Protein AF-A0A916UKY7-F1 (afdb_monomer)

Mean predicted aligned error: 10.01 Å

Organism: NCBI:txid1755582

Structure (mmCIF, N/CA/C/O backbone):
data_AF-A0A916UKY7-F1
#
_entry.id   AF-A0A916UKY7-F1
#
loop_
_atom_site.group_PDB
_atom_site.id
_atom_site.type_symbol
_atom_site.label_atom_id
_atom_site.label_alt_id
_atom_site.label_comp_id
_atom_site.label_asym_id
_atom_site.label_entity_id
_atom_site.label_seq_id
_atom_site.pdbx_PDB_ins_code
_atom_site.Cartn_x
_atom_site.Cartn_y
_atom_site.Cartn_z
_atom_site.occupancy
_atom_site.B_iso_or_equiv
_atom_site.auth_seq_id
_atom_site.auth_comp_id
_atom_site.auth_asym_id
_atom_site.auth_atom_id
_atom_site.pdbx_PDB_model_num
ATOM 1 N N . MET A 1 1 ? -63.757 -57.254 14.088 1.00 39.38 1 MET A N 1
ATOM 2 C CA . MET A 1 1 ? -62.432 -57.871 14.339 1.00 39.38 1 MET A CA 1
ATOM 3 C C . MET A 1 1 ? -61.398 -56.809 13.984 1.00 39.38 1 MET A C 1
ATOM 5 O O . MET A 1 1 ? -61.440 -56.358 12.859 1.00 39.38 1 MET A O 1
ATOM 9 N N . SER A 1 2 ? -60.546 -56.250 14.834 1.00 45.69 2 SER A N 1
ATOM 10 C CA . SER A 1 2 ? -60.166 -56.511 16.217 1.00 45.69 2 SER A CA 1
ATOM 11 C C . SER A 1 2 ? -59.838 -55.157 16.866 1.00 45.69 2 SER A C 1
ATOM 13 O O . SER A 1 2 ? -59.211 -54.299 16.250 1.00 45.69 2 SER A O 1
ATOM 15 N N . THR A 1 3 ? -60.313 -54.960 18.087 1.00 51.69 3 THR A N 1
ATOM 16 C CA . THR A 1 3 ? -60.011 -53.847 18.994 1.00 51.69 3 THR A CA 1
ATOM 17 C C . THR A 1 3 ? -58.675 -54.082 19.695 1.00 51.69 3 THR A C 1
ATOM 19 O O . THR A 1 3 ? -58.486 -55.178 20.216 1.00 51.69 3 THR A O 1
ATOM 22 N N . LEU A 1 4 ? -57.835 -53.057 19.883 1.00 51.09 4 LEU A N 1
ATOM 23 C CA . LEU A 1 4 ? -56.994 -53.012 21.084 1.00 51.09 4 LEU A CA 1
ATOM 24 C C . LEU A 1 4 ? -56.670 -51.578 21.527 1.00 51.09 4 LEU A C 1
ATOM 26 O O . LEU A 1 4 ? -56.009 -50.809 20.841 1.00 51.09 4 LEU A O 1
ATOM 30 N N . ARG A 1 5 ? -57.187 -51.258 22.714 1.00 52.16 5 ARG A N 1
ATOM 31 C CA . ARG A 1 5 ? -56.916 -50.090 23.557 1.00 52.16 5 ARG A CA 1
ATOM 32 C C . ARG A 1 5 ? -55.804 -50.451 24.545 1.00 52.16 5 ARG A C 1
ATOM 34 O O . ARG A 1 5 ? -55.917 -51.529 25.111 1.00 52.16 5 ARG A O 1
ATOM 41 N N . HIS A 1 6 ? -54.869 -49.550 24.851 1.00 43.50 6 HIS A N 1
ATOM 42 C CA . HIS A 1 6 ? -54.125 -49.455 26.129 1.00 43.50 6 HIS A CA 1
ATOM 43 C C . HIS A 1 6 ? -53.773 -47.961 26.323 1.00 43.50 6 HIS A C 1
ATOM 45 O O . HIS A 1 6 ? -53.086 -47.392 25.485 1.00 43.50 6 HIS A O 1
ATOM 51 N N . ARG A 1 7 ? -54.499 -47.198 27.160 1.00 49.81 7 ARG A N 1
ATOM 52 C CA . ARG A 1 7 ? -54.235 -46.895 28.593 1.00 49.81 7 ARG A CA 1
ATOM 53 C C . ARG A 1 7 ? -52.797 -46.386 28.825 1.00 49.81 7 ARG A C 1
ATOM 55 O O . ARG A 1 7 ? -51.872 -47.175 28.761 1.00 49.81 7 ARG A O 1
ATOM 62 N N . LEU A 1 8 ? -52.573 -45.067 28.852 1.00 48.62 8 LEU A N 1
ATOM 63 C CA . LEU A 1 8 ? -52.651 -44.142 30.006 1.00 48.62 8 LEU A CA 1
ATOM 64 C C . LEU A 1 8 ? -51.486 -44.307 31.002 1.00 48.62 8 LEU A C 1
ATOM 66 O O . LEU A 1 8 ? -51.494 -45.238 31.795 1.00 48.62 8 LEU A O 1
ATOM 70 N N . ALA A 1 9 ? -50.557 -43.346 31.015 1.00 43.28 9 ALA A N 1
ATOM 71 C CA . ALA A 1 9 ? -49.803 -42.960 32.209 1.00 43.28 9 ALA A CA 1
ATOM 72 C C . ALA A 1 9 ? -49.352 -41.498 32.068 1.00 43.28 9 ALA A C 1
ATOM 74 O O . ALA A 1 9 ? -48.530 -41.148 31.227 1.00 43.28 9 ALA A O 1
ATOM 75 N N . LEU A 1 10 ? -49.982 -40.657 32.879 1.00 51.41 10 LEU A N 1
ATOM 76 C CA . LEU A 1 10 ? -49.734 -39.240 33.066 1.00 51.41 10 LEU A CA 1
ATOM 77 C C . LEU A 1 10 ? -48.807 -39.117 34.277 1.00 51.41 10 LEU A C 1
ATOM 79 O O . LEU A 1 10 ? -49.197 -39.532 35.365 1.00 51.41 10 LEU A O 1
ATOM 83 N N . THR A 1 11 ? -47.613 -38.553 34.118 1.00 48.53 11 THR A N 1
ATOM 84 C CA . THR A 1 11 ? -46.808 -38.092 35.258 1.00 48.53 11 THR A CA 1
ATOM 85 C C . THR A 1 11 ? -46.218 -36.729 34.952 1.00 48.53 11 THR A C 1
ATOM 87 O O . THR A 1 11 ? -45.374 -36.576 34.071 1.00 48.53 11 THR A O 1
ATOM 90 N N . LEU A 1 12 ? -46.717 -35.748 35.706 1.00 50.97 12 LEU A N 1
ATOM 91 C CA . LEU A 1 12 ? -46.142 -34.429 35.889 1.00 50.97 12 LEU A CA 1
ATOM 92 C C . LEU A 1 12 ? -44.679 -34.547 36.330 1.00 50.97 12 LEU A C 1
ATOM 94 O O . LEU A 1 12 ? -44.363 -35.299 37.248 1.00 50.97 12 LEU A O 1
ATOM 98 N N . GLY A 1 13 ? -43.823 -33.726 35.732 1.00 42.16 13 GLY A N 1
ATOM 99 C CA . GLY A 1 13 ? -42.447 -33.514 36.161 1.00 42.16 13 GLY A CA 1
ATOM 100 C C . GLY A 1 13 ? -42.004 -32.113 35.771 1.00 42.16 13 GLY A C 1
ATOM 101 O O . GLY A 1 13 ? -41.178 -31.945 34.883 1.00 42.16 13 GLY A O 1
ATOM 102 N N . ALA A 1 14 ? -42.607 -31.102 36.396 1.00 48.91 14 ALA A N 1
ATOM 103 C CA . ALA A 1 14 ? -42.081 -29.747 36.373 1.00 48.91 14 ALA A CA 1
ATOM 104 C C . ALA A 1 14 ? -40.790 -29.723 37.202 1.00 48.91 14 ALA A C 1
ATOM 106 O O . ALA A 1 14 ? -40.842 -29.830 38.425 1.00 48.91 14 ALA A O 1
ATOM 107 N N . PHE A 1 15 ? -39.646 -29.569 36.540 1.00 43.28 15 PHE A N 1
ATOM 108 C CA . PHE A 1 15 ? -38.422 -29.095 37.173 1.00 43.28 15 PHE A CA 1
ATOM 109 C C . PHE A 1 15 ? -37.922 -27.875 36.405 1.00 43.28 15 PHE A C 1
ATOM 111 O O . PHE A 1 15 ? -37.492 -27.957 35.257 1.00 43.28 15 PHE A O 1
ATOM 118 N N . PHE A 1 16 ? -38.027 -26.728 37.070 1.00 45.59 16 PHE A N 1
ATOM 119 C CA . PHE A 1 16 ? -37.293 -25.517 36.751 1.00 45.59 16 PHE A CA 1
ATOM 120 C C . PHE A 1 16 ? -35.790 -25.828 36.784 1.00 45.59 16 PHE A C 1
ATOM 122 O O . PHE A 1 16 ? -35.258 -26.152 37.843 1.00 45.59 16 PHE A O 1
ATOM 129 N N . VAL A 1 17 ? -35.100 -25.667 35.654 1.00 43.59 17 VAL 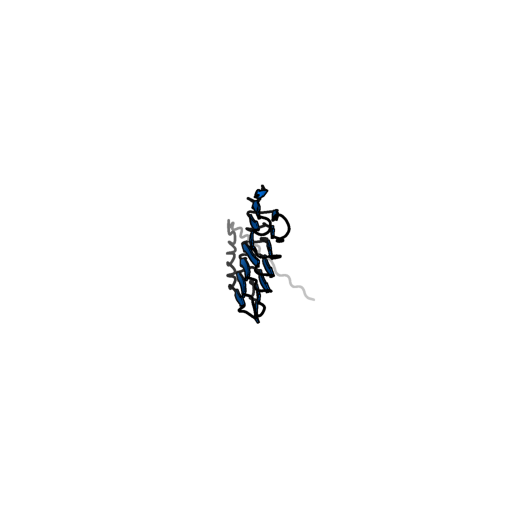A N 1
ATOM 130 C CA . VAL A 1 17 ? -33.659 -25.397 35.644 1.00 43.59 17 VAL A CA 1
ATOM 131 C C . VAL A 1 17 ? -33.465 -24.066 34.937 1.00 43.59 17 VAL A C 1
ATOM 133 O O . VAL A 1 17 ? -3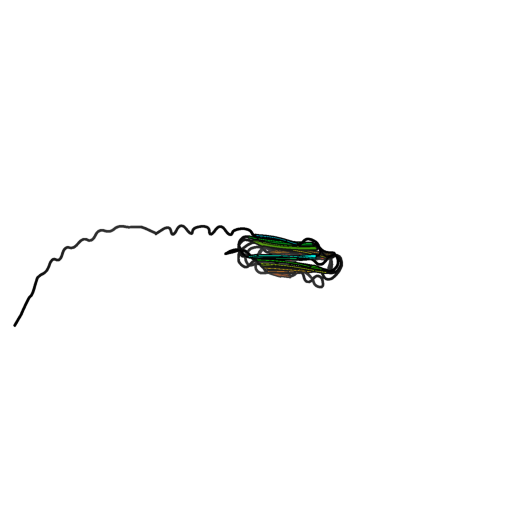3.623 -23.936 33.726 1.00 43.59 17 VAL A O 1
ATOM 136 N N . ALA A 1 18 ? -33.195 -23.055 35.753 1.00 44.97 18 ALA A N 1
ATOM 137 C CA . ALA A 1 18 ? -32.716 -21.761 35.325 1.00 44.97 18 ALA A CA 1
ATOM 138 C C . ALA A 1 18 ? -31.365 -21.906 34.605 1.00 44.97 18 ALA A C 1
ATOM 140 O O . ALA A 1 18 ? -30.513 -22.677 35.035 1.00 44.97 18 ALA A O 1
ATOM 141 N N . GLY A 1 19 ? -31.172 -21.113 33.550 1.00 49.00 19 GLY A N 1
ATOM 142 C CA . GLY A 1 19 ? -29.856 -20.635 33.126 1.00 49.00 19 GLY A CA 1
ATOM 143 C C . GLY A 1 19 ? -28.855 -21.691 32.662 1.00 49.00 19 GLY A C 1
ATOM 144 O O . GLY A 1 19 ? -27.924 -22.033 33.379 1.00 49.00 19 GLY A O 1
ATOM 145 N N . SER A 1 20 ? -28.941 -22.090 31.398 1.00 49.78 20 SER A N 1
ATOM 146 C CA . SER A 1 20 ? -27.745 -22.468 30.640 1.00 49.78 20 SER A CA 1
ATOM 147 C C . SER A 1 20 ? -27.726 -21.645 29.359 1.00 49.78 20 SER A C 1
ATOM 149 O O . SER A 1 20 ? -28.234 -22.039 28.316 1.00 49.78 20 SER A O 1
ATOM 151 N N . ALA A 1 21 ? -27.175 -20.434 29.460 1.00 48.53 21 ALA A N 1
ATOM 152 C CA . ALA A 1 21 ? -26.654 -19.758 28.288 1.00 48.53 21 ALA A CA 1
ATOM 153 C C . ALA A 1 21 ? -25.502 -20.631 27.788 1.00 48.53 21 ALA A C 1
ATOM 155 O O . ALA A 1 21 ? -24.440 -20.676 28.409 1.00 48.53 21 ALA A O 1
ATOM 156 N N . SER A 1 22 ? -25.743 -21.389 26.722 1.00 49.12 22 SER A N 1
ATOM 157 C CA . SER A 1 22 ? -24.696 -22.068 25.976 1.00 49.12 22 SER A CA 1
ATOM 158 C C . SER A 1 22 ? -23.715 -20.997 25.512 1.00 49.12 22 SER A C 1
ATOM 160 O O . SER A 1 22 ? -23.958 -20.312 24.520 1.00 49.12 22 SER A O 1
ATOM 162 N N . ALA A 1 23 ? -22.640 -20.796 26.272 1.00 49.84 23 ALA A N 1
ATOM 163 C CA . ALA A 1 23 ? -21.489 -20.037 25.834 1.00 49.84 23 ALA A CA 1
ATOM 164 C C . ALA A 1 23 ? -20.909 -20.808 24.651 1.00 49.84 23 ALA A C 1
ATOM 166 O O . ALA A 1 23 ? -20.151 -21.763 24.814 1.00 49.84 23 ALA A O 1
ATOM 167 N N . VAL A 1 24 ? -21.350 -20.445 23.449 1.00 54.22 24 VAL A N 1
ATOM 168 C CA . VAL A 1 24 ? -20.706 -20.868 22.217 1.00 54.22 24 VAL A CA 1
ATOM 169 C C . VAL A 1 24 ? -19.328 -20.228 22.280 1.00 54.22 24 VAL A C 1
ATOM 171 O O . VAL A 1 24 ? -19.178 -19.033 22.037 1.00 54.22 24 VAL A O 1
ATOM 174 N N . ALA A 1 25 ? -18.335 -20.995 22.722 1.00 48.59 25 ALA A N 1
ATOM 175 C CA . ALA A 1 25 ? -16.946 -20.615 22.584 1.00 48.59 25 ALA A CA 1
ATOM 176 C C . ALA A 1 25 ? -16.705 -20.466 21.080 1.00 48.59 25 ALA A C 1
ATOM 178 O O . ALA A 1 25 ? -16.593 -21.459 20.362 1.00 48.59 25 ALA A O 1
ATOM 179 N N . ALA A 1 26 ? -16.728 -19.226 20.591 1.00 57.06 26 ALA A N 1
ATOM 180 C CA . ALA A 1 26 ? -16.292 -18.910 19.248 1.00 57.06 26 ALA A CA 1
ATOM 181 C C . ALA A 1 26 ? -14.824 -19.336 19.176 1.00 57.06 26 ALA A C 1
ATOM 183 O O . ALA A 1 26 ? -13.952 -18.682 19.748 1.00 57.06 26 ALA A O 1
ATOM 184 N N . GLY A 1 27 ? -14.561 -20.492 18.565 1.00 48.28 27 GLY A N 1
ATOM 185 C CA . GLY A 1 27 ? -13.202 -20.905 18.263 1.00 48.28 27 GLY A CA 1
ATOM 186 C C . GLY A 1 27 ? -12.574 -19.800 17.428 1.00 48.28 27 GLY A C 1
ATOM 187 O O . GLY A 1 27 ? -13.097 -19.466 16.366 1.00 48.28 27 GLY A O 1
ATOM 188 N N . ALA A 1 28 ? -11.496 -19.197 17.925 1.00 54.59 28 ALA A N 1
ATOM 189 C CA . ALA A 1 28 ? -10.685 -18.309 17.115 1.00 54.59 28 ALA A CA 1
ATOM 190 C C . ALA A 1 28 ? -10.169 -19.142 15.937 1.00 54.59 28 ALA A C 1
ATOM 192 O O . ALA A 1 28 ? -9.346 -20.039 16.117 1.00 54.59 28 ALA A O 1
ATOM 193 N N . ALA A 1 29 ? -10.709 -18.902 14.744 1.00 56.84 29 ALA A N 1
ATOM 194 C CA . ALA A 1 29 ? -10.140 -19.443 13.526 1.00 56.84 29 ALA A CA 1
ATOM 195 C C . ALA A 1 29 ? -8.769 -18.783 13.361 1.00 56.84 29 ALA A C 1
ATOM 197 O O . ALA A 1 29 ? -8.675 -17.616 12.986 1.00 56.84 29 ALA A O 1
ATOM 198 N N . SER A 1 30 ? -7.704 -19.497 13.723 1.00 57.09 30 SER A N 1
ATOM 199 C CA . SER A 1 30 ? -6.346 -19.043 13.454 1.00 57.09 30 SER A CA 1
ATOM 200 C C . SER A 1 30 ? -6.146 -19.047 11.945 1.00 57.09 30 SER A C 1
ATOM 202 O O . SER A 1 30 ? -6.045 -20.107 11.327 1.00 57.09 30 SER A O 1
ATOM 204 N N . ALA A 1 31 ? -6.124 -17.861 11.345 1.00 64.44 31 ALA A N 1
ATOM 205 C CA . ALA A 1 31 ? -5.693 -17.715 9.973 1.00 64.44 31 ALA A CA 1
ATOM 206 C C . ALA A 1 31 ? -4.220 -18.123 9.878 1.00 64.44 31 ALA A C 1
ATOM 208 O O . ALA A 1 31 ? -3.397 -17.644 10.654 1.00 64.44 31 ALA A O 1
ATOM 209 N N . SER A 1 32 ? -3.880 -19.031 8.958 1.00 82.75 32 SER A N 1
ATOM 210 C CA . SER A 1 32 ? -2.472 -19.291 8.658 1.00 82.75 32 SER A CA 1
ATOM 211 C C . SER A 1 32 ? -1.944 -18.089 7.874 1.00 82.75 32 SER A C 1
ATOM 213 O O . SER A 1 32 ? -2.497 -17.799 6.804 1.00 82.75 32 SER A O 1
ATOM 215 N N . PRO A 1 33 ? -0.907 -17.388 8.361 1.00 90.12 33 PRO A N 1
ATOM 216 C CA . PRO A 1 33 ? -0.274 -16.330 7.591 1.00 90.12 33 PRO A CA 1
ATOM 217 C C . PRO A 1 33 ? 0.321 -16.896 6.295 1.00 90.12 33 PRO A C 1
ATOM 219 O O . PRO A 1 33 ? 0.766 -18.048 6.262 1.00 90.12 33 PRO A O 1
ATOM 222 N N . VAL A 1 34 ? 0.326 -16.086 5.242 1.00 96.19 34 VAL A N 1
ATOM 223 C CA . VAL A 1 34 ? 0.989 -16.337 3.959 1.00 96.19 34 VAL A CA 1
ATOM 224 C C . VAL A 1 34 ? 1.888 -15.148 3.623 1.00 96.19 34 VAL A C 1
ATOM 226 O O . VAL A 1 34 ? 1.535 -13.998 3.887 1.00 96.19 34 VAL A O 1
ATOM 229 N N . ASP A 1 35 ? 3.054 -15.436 3.057 1.00 97.31 35 ASP A N 1
ATOM 230 C CA . ASP A 1 35 ? 4.076 -14.454 2.690 1.00 97.31 35 ASP A CA 1
ATOM 231 C C . ASP A 1 35 ? 4.553 -14.744 1.267 1.00 97.31 35 ASP A C 1
ATOM 233 O O . ASP A 1 35 ? 4.978 -15.858 0.954 1.00 97.31 35 ASP A O 1
ATOM 237 N N . CYS A 1 36 ? 4.450 -13.738 0.410 1.00 97.88 36 CYS A N 1
ATOM 238 C CA . CYS A 1 36 ? 4.833 -13.784 -0.984 1.00 97.88 36 CYS A CA 1
ATOM 239 C C . CYS A 1 36 ? 5.958 -12.768 -1.226 1.00 97.88 36 CYS A C 1
ATOM 241 O O . CYS A 1 36 ? 5.676 -11.628 -1.606 1.00 97.88 36 CYS A O 1
ATOM 243 N N . PRO A 1 37 ? 7.233 -13.151 -1.051 1.00 97.38 37 PRO A N 1
ATOM 244 C CA . PRO A 1 37 ? 8.350 -12.326 -1.478 1.00 97.38 37 PRO A CA 1
ATOM 245 C C . PRO A 1 37 ? 8.633 -12.564 -2.968 1.00 97.38 37 PRO A C 1
ATOM 247 O O . PRO A 1 37 ? 8.935 -13.684 -3.392 1.00 97.38 37 PRO A O 1
ATOM 250 N N . ALA A 1 38 ? 8.575 -11.506 -3.773 1.00 97.44 38 ALA A N 1
ATOM 251 C CA . ALA A 1 38 ? 8.960 -11.515 -5.179 1.00 97.44 38 ALA A CA 1
ATOM 252 C C . ALA A 1 38 ? 10.308 -10.803 -5.367 1.00 97.44 38 ALA A C 1
ATOM 254 O O . ALA A 1 38 ? 10.430 -9.582 -5.240 1.00 97.44 38 ALA A O 1
ATOM 255 N N . LEU A 1 39 ? 11.327 -11.609 -5.675 1.00 95.75 39 LEU A N 1
ATOM 256 C CA . LEU A 1 39 ? 12.626 -11.144 -6.159 1.00 95.75 39 LEU A CA 1
ATOM 257 C C . LEU A 1 39 ? 12.506 -10.617 -7.601 1.00 95.75 39 LEU A C 1
ATOM 259 O O . LEU A 1 39 ? 11.533 -10.951 -8.280 1.00 95.75 39 LEU A O 1
ATOM 263 N N . PRO A 1 40 ? 13.500 -9.860 -8.102 1.00 97.00 40 PRO A N 1
ATOM 264 C CA . PRO A 1 40 ? 13.465 -9.356 -9.469 1.00 97.00 40 PRO A CA 1
ATOM 265 C C . PRO A 1 40 ? 13.242 -10.467 -10.506 1.00 97.00 40 PRO A C 1
ATOM 267 O O . PRO A 1 40 ? 13.978 -11.455 -10.548 1.00 97.00 40 PRO A O 1
ATOM 270 N N . GLY A 1 41 ? 12.223 -10.294 -11.349 1.00 95.19 41 GLY A N 1
ATOM 271 C CA . GLY A 1 41 ? 11.832 -11.233 -12.403 1.00 95.19 41 GLY A CA 1
ATOM 272 C C . GLY A 1 41 ? 11.012 -12.432 -11.921 1.00 95.19 41 GLY A C 1
ATOM 273 O O . GLY A 1 41 ? 10.833 -13.383 -12.685 1.00 95.19 41 GLY A O 1
ATOM 274 N N . ALA A 1 42 ? 10.536 -12.416 -10.675 1.00 96.56 42 ALA A N 1
ATOM 275 C CA . ALA A 1 42 ? 9.739 -13.485 -10.093 1.00 96.56 42 ALA A CA 1
ATOM 276 C C . ALA A 1 42 ? 8.316 -13.024 -9.756 1.00 96.56 42 ALA A C 1
ATOM 278 O O . ALA A 1 42 ? 8.048 -11.856 -9.476 1.00 96.56 42 ALA A O 1
ATOM 279 N N . ALA A 1 43 ? 7.406 -13.992 -9.721 1.00 97.44 43 ALA A N 1
ATOM 280 C CA . ALA A 1 43 ? 6.068 -13.825 -9.185 1.00 97.44 43 ALA A CA 1
ATOM 281 C C . ALA A 1 43 ? 5.773 -14.960 -8.206 1.00 97.44 43 ALA A C 1
ATOM 283 O O . ALA A 1 43 ? 6.156 -16.109 -8.442 1.00 97.44 43 ALA A O 1
ATOM 284 N N . GLN A 1 44 ? 5.099 -14.632 -7.112 1.00 97.62 44 GLN A N 1
ATOM 285 C CA . GLN A 1 44 ? 4.666 -15.572 -6.088 1.00 97.62 44 GLN A CA 1
ATOM 286 C C . GLN A 1 44 ? 3.196 -15.339 -5.771 1.00 97.62 44 GLN A C 1
ATOM 288 O O . GLN A 1 44 ? 2.709 -14.210 -5.740 1.00 97.62 44 GLN A O 1
ATOM 293 N N . THR A 1 45 ? 2.469 -16.421 -5.537 1.00 97.62 45 THR A N 1
ATOM 294 C CA . THR A 1 45 ? 1.076 -16.368 -5.105 1.00 97.62 45 THR A CA 1
ATOM 295 C C . THR A 1 45 ? 0.837 -17.534 -4.174 1.00 97.62 45 THR A C 1
ATOM 297 O O . THR A 1 45 ? 1.112 -18.680 -4.532 1.00 97.62 45 THR A O 1
ATOM 300 N N . LEU A 1 46 ? 0.333 -17.238 -2.983 1.00 97.06 46 LEU A N 1
ATOM 301 C CA . LEU A 1 46 ? -0.016 -18.234 -1.985 1.00 97.06 46 LEU A CA 1
ATOM 302 C C . LEU A 1 46 ? -1.418 -17.937 -1.480 1.00 97.06 46 LEU A C 1
ATOM 304 O O . LEU A 1 46 ? -1.764 -16.804 -1.152 1.00 97.06 46 LEU A O 1
ATOM 308 N N . ILE A 1 47 ? -2.216 -18.991 -1.410 1.00 95.75 47 ILE A N 1
ATOM 309 C CA . ILE A 1 47 ? -3.589 -18.944 -0.931 1.00 95.75 47 ILE A CA 1
ATOM 310 C C . ILE A 1 47 ? -3.702 -19.985 0.175 1.00 95.75 47 ILE A C 1
ATOM 312 O O . ILE A 1 47 ? -3.315 -21.142 0.004 1.00 95.75 47 ILE A O 1
ATOM 316 N N . SER A 1 48 ? -4.224 -19.556 1.313 1.00 93.44 48 SER A N 1
ATOM 317 C CA . SER A 1 48 ? -4.625 -20.407 2.426 1.00 93.44 48 SER A CA 1
ATOM 318 C C . SER A 1 48 ? -6.146 -20.349 2.590 1.00 93.44 48 SER A C 1
ATOM 320 O O . SER A 1 48 ? -6.845 -19.688 1.828 1.00 93.44 48 SER A O 1
ATOM 322 N N . SER A 1 49 ? -6.691 -21.029 3.596 1.00 90.31 49 SER A N 1
ATOM 323 C CA . SER A 1 49 ? -8.138 -21.066 3.851 1.00 90.31 49 SER A CA 1
ATOM 324 C C . SER A 1 49 ? -8.758 -19.697 4.152 1.00 90.31 49 SER A C 1
ATOM 326 O O . SER A 1 49 ? -9.957 -19.517 3.978 1.00 90.31 49 SER A O 1
ATOM 328 N N . THR A 1 50 ? -7.964 -18.755 4.660 1.00 90.81 50 THR A N 1
ATOM 329 C CA . THR A 1 50 ? -8.432 -17.449 5.163 1.00 90.81 50 THR A CA 1
ATOM 330 C C . THR A 1 50 ? -7.527 -16.288 4.761 1.00 90.81 50 THR A C 1
ATOM 332 O O . THR A 1 50 ? -7.767 -15.163 5.182 1.00 90.81 50 THR A O 1
ATOM 335 N N . SER A 1 51 ? -6.450 -16.557 4.026 1.00 96.31 51 SER A N 1
ATOM 336 C CA . SER A 1 51 ? -5.391 -15.585 3.761 1.00 96.31 51 SER A CA 1
ATOM 337 C C . SER A 1 51 ? -4.915 -15.727 2.327 1.00 96.31 51 SER A C 1
ATOM 339 O O . SER A 1 51 ? -4.745 -16.849 1.849 1.00 96.31 51 SER A O 1
ATOM 341 N N . GLU A 1 52 ? -4.639 -14.607 1.674 1.00 97.19 52 GLU A N 1
ATOM 342 C CA . GLU A 1 52 ? -4.155 -14.572 0.298 1.00 97.19 52 GLU A CA 1
ATOM 343 C C . GLU A 1 52 ? -3.006 -13.576 0.180 1.00 97.19 52 GLU A C 1
ATOM 345 O O . GLU A 1 52 ? -3.069 -12.467 0.717 1.00 97.19 52 GLU A O 1
ATOM 350 N N . CYS A 1 53 ? -1.960 -13.961 -0.544 1.00 98.06 53 CYS A N 1
ATOM 351 C CA . CYS A 1 53 ? -0.949 -13.027 -1.004 1.00 98.06 53 CYS A CA 1
ATOM 352 C C . CYS A 1 53 ? -0.622 -13.252 -2.477 1.00 98.06 53 CYS A C 1
ATOM 354 O O . CYS A 1 53 ? -0.600 -14.386 -2.964 1.00 98.06 53 CYS A O 1
ATOM 356 N N . ALA A 1 54 ? -0.326 -12.161 -3.175 1.00 98.50 54 ALA A N 1
ATOM 357 C CA . ALA A 1 54 ? 0.237 -12.171 -4.513 1.00 98.50 54 ALA A CA 1
ATOM 358 C C . ALA A 1 54 ? 1.309 -11.084 -4.620 1.00 98.50 54 ALA A C 1
ATOM 360 O O . ALA A 1 54 ? 1.049 -9.921 -4.318 1.00 98.50 54 ALA A O 1
ATOM 361 N N . ALA A 1 55 ? 2.508 -11.458 -5.053 1.00 98.56 55 ALA A N 1
ATOM 362 C CA . ALA A 1 55 ? 3.596 -10.529 -5.312 1.00 98.56 55 ALA A CA 1
ATOM 363 C C . ALA A 1 55 ? 4.175 -10.751 -6.710 1.00 98.56 55 ALA A C 1
ATOM 365 O O . ALA A 1 55 ? 4.482 -11.885 -7.073 1.00 98.56 55 ALA A O 1
ATOM 366 N N . ASN A 1 56 ? 4.346 -9.683 -7.486 1.00 98.38 56 ASN A N 1
ATOM 367 C CA . ASN A 1 56 ? 4.968 -9.724 -8.810 1.00 98.38 56 ASN A CA 1
ATOM 368 C C . ASN A 1 56 ? 6.040 -8.637 -8.914 1.00 98.38 56 ASN A C 1
ATOM 370 O O . ASN A 1 56 ? 5.794 -7.492 -8.544 1.00 98.38 56 ASN A O 1
ATOM 374 N N . ALA A 1 57 ? 7.225 -8.995 -9.394 1.00 97.88 57 ALA A N 1
ATOM 375 C CA . ALA A 1 57 ? 8.294 -8.051 -9.650 1.00 97.88 57 ALA A CA 1
ATOM 376 C C . ALA A 1 57 ? 8.914 -8.299 -11.028 1.00 97.88 57 ALA A C 1
ATOM 378 O O . ALA A 1 57 ? 9.340 -9.414 -11.344 1.00 97.88 57 ALA A O 1
ATOM 379 N N . ASP A 1 58 ? 9.031 -7.245 -11.837 1.00 96.75 58 ASP A N 1
ATOM 380 C CA . ASP A 1 58 ? 9.827 -7.324 -13.062 1.00 96.75 58 ASP A CA 1
ATOM 381 C C . ASP A 1 58 ? 11.326 -7.504 -12.763 1.00 96.75 58 ASP A C 1
ATOM 383 O O . ASP A 1 58 ? 11.770 -7.468 -11.614 1.00 96.75 58 ASP A O 1
ATOM 387 N N . ALA A 1 59 ? 12.137 -7.695 -13.805 1.00 97.12 59 ALA A N 1
ATOM 388 C CA . ALA A 1 59 ? 13.573 -7.964 -13.675 1.00 97.12 59 ALA A CA 1
ATOM 389 C C . ALA A 1 59 ? 14.380 -6.860 -12.956 1.00 97.12 59 ALA A C 1
ATOM 391 O O . ALA A 1 59 ? 15.544 -7.079 -12.625 1.00 97.12 59 ALA A O 1
ATOM 392 N N . SER A 1 60 ? 13.791 -5.684 -12.735 1.00 95.88 60 SER A N 1
ATOM 393 C CA . SER A 1 60 ? 14.429 -4.513 -12.126 1.00 95.88 60 SER A CA 1
ATOM 394 C C . SER A 1 60 ? 13.838 -4.115 -10.770 1.00 95.88 60 SER A C 1
ATOM 396 O O . SER A 1 60 ? 14.322 -3.163 -10.161 1.00 95.88 60 SER A O 1
ATOM 398 N N . SER A 1 61 ? 12.806 -4.817 -10.303 1.00 97.12 61 SER A N 1
ATOM 399 C CA . SER A 1 61 ? 11.946 -4.383 -9.197 1.00 97.12 61 SER A CA 1
ATOM 400 C C . SER A 1 61 ? 11.892 -5.416 -8.070 1.00 97.12 61 SER A C 1
ATOM 402 O O . SER A 1 61 ? 12.401 -6.528 -8.207 1.00 97.12 61 SER A O 1
ATOM 404 N N . ALA A 1 62 ? 11.267 -5.065 -6.946 1.00 97.62 62 ALA A N 1
ATOM 405 C CA . ALA A 1 62 ? 10.987 -6.010 -5.864 1.00 97.62 62 ALA A CA 1
ATOM 406 C C . ALA A 1 62 ? 9.590 -5.774 -5.279 1.00 97.62 62 ALA A C 1
ATOM 408 O O . ALA A 1 62 ? 9.169 -4.628 -5.102 1.00 97.62 62 ALA A O 1
ATOM 409 N N . ALA A 1 63 ? 8.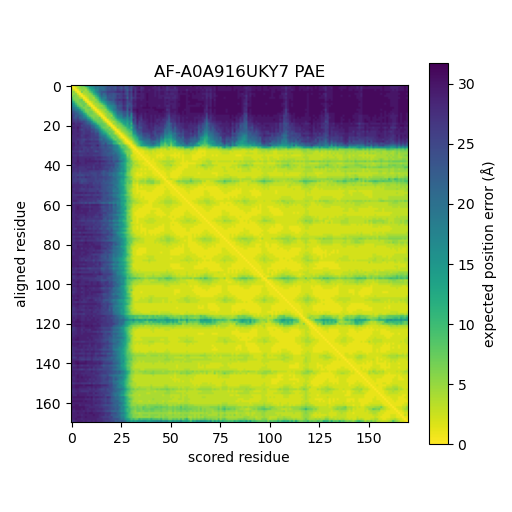885 -6.856 -4.952 1.00 98.31 63 ALA A N 1
ATOM 410 C CA . ALA A 1 63 ? 7.558 -6.789 -4.352 1.00 98.31 63 ALA A CA 1
ATOM 411 C C . ALA A 1 63 ? 7.430 -7.761 -3.176 1.00 98.31 63 ALA A C 1
ATOM 413 O O . ALA A 1 63 ? 8.024 -8.838 -3.182 1.00 98.31 63 ALA A O 1
ATOM 414 N N . ALA A 1 64 ? 6.642 -7.392 -2.170 1.00 98.38 64 ALA A N 1
ATOM 415 C CA . ALA A 1 64 ? 6.324 -8.265 -1.047 1.00 98.38 64 ALA A CA 1
ATOM 416 C C . ALA A 1 64 ? 4.854 -8.115 -0.652 1.00 98.38 64 ALA A C 1
ATOM 418 O O . ALA A 1 64 ? 4.362 -6.998 -0.474 1.00 98.38 64 ALA A O 1
ATOM 419 N N . ALA A 1 65 ? 4.164 -9.242 -0.500 1.00 98.44 65 ALA A N 1
ATOM 420 C CA . ALA A 1 65 ? 2.776 -9.278 -0.065 1.00 98.44 65 ALA A CA 1
ATOM 421 C C . ALA A 1 65 ? 2.596 -10.231 1.118 1.00 98.44 65 ALA A C 1
ATOM 423 O O . ALA A 1 65 ? 3.028 -11.380 1.060 1.00 98.44 65 ALA A O 1
ATOM 424 N N . PHE A 1 66 ? 1.914 -9.766 2.163 1.00 98.12 66 PHE A N 1
ATOM 425 C CA . PHE A 1 66 ? 1.673 -10.523 3.390 1.00 98.12 66 PHE A CA 1
ATOM 426 C C . PHE A 1 66 ? 0.177 -10.595 3.685 1.00 98.12 66 PHE A C 1
ATOM 428 O O . PHE A 1 66 ? -0.466 -9.566 3.901 1.00 98.12 66 PHE A O 1
ATOM 435 N N . GLY A 1 67 ? -0.369 -11.808 3.722 1.00 97.44 67 GLY A N 1
ATOM 436 C CA . GLY A 1 67 ? -1.765 -12.067 4.066 1.00 97.44 67 GLY A CA 1
ATOM 437 C C . GLY A 1 67 ? -1.871 -12.793 5.403 1.00 97.44 67 GLY A C 1
ATOM 438 O O . GLY A 1 67 ? -1.286 -13.859 5.569 1.00 97.44 67 GLY A O 1
ATOM 439 N N . ASN A 1 68 ? -2.641 -12.280 6.361 1.00 96.75 68 ASN A N 1
ATOM 440 C CA . ASN A 1 68 ? -2.955 -12.994 7.605 1.00 96.75 68 ASN A CA 1
ATOM 441 C C . ASN A 1 68 ? -4.428 -12.798 7.976 1.00 96.75 68 ASN A C 1
ATOM 443 O O . ASN A 1 68 ? -4.789 -11.814 8.613 1.00 96.75 68 ASN A O 1
ATOM 447 N N . GLY A 1 69 ? -5.298 -13.701 7.528 1.00 95.12 69 GLY A N 1
ATOM 448 C CA . GLY A 1 69 ? -6.744 -13.523 7.661 1.00 95.12 69 GLY A CA 1
ATOM 449 C C . GLY A 1 69 ? -7.300 -12.452 6.717 1.00 95.12 69 GLY A C 1
ATOM 450 O O . GLY A 1 69 ? -8.415 -11.991 6.924 1.00 95.12 69 GLY A O 1
ATOM 451 N N . GLY A 1 70 ? -6.517 -12.014 5.728 1.00 96.12 70 GLY A N 1
ATOM 452 C CA . GLY A 1 70 ? -6.835 -10.963 4.763 1.00 96.12 70 GLY A CA 1
ATOM 453 C C . GLY A 1 70 ? -6.148 -11.211 3.417 1.00 96.12 70 GLY A C 1
ATOM 454 O O . GLY A 1 70 ? -5.518 -12.255 3.224 1.00 96.12 70 GLY A O 1
ATOM 455 N N . SER A 1 71 ? -6.272 -10.257 2.492 1.00 98.00 71 SER A N 1
ATOM 456 C CA . SER A 1 71 ? -5.716 -10.357 1.135 1.00 98.00 71 SER A CA 1
ATOM 457 C C . SER A 1 71 ? -4.727 -9.227 0.861 1.00 98.00 71 SER A C 1
ATOM 459 O O . SER A 1 71 ? -5.004 -8.062 1.159 1.00 98.00 71 SER A O 1
ATOM 461 N N . ALA A 1 72 ? -3.570 -9.568 0.302 1.00 98.50 72 ALA A N 1
ATOM 462 C CA . ALA A 1 72 ? -2.524 -8.616 -0.044 1.00 98.50 72 ALA A CA 1
ATOM 463 C C . ALA A 1 72 ? -2.027 -8.841 -1.471 1.00 98.50 72 ALA A C 1
ATOM 465 O O . ALA A 1 72 ? -1.634 -9.949 -1.830 1.00 98.50 72 ALA A O 1
ATOM 466 N N . THR A 1 73 ? -1.992 -7.786 -2.279 1.00 98.62 73 THR A N 1
ATOM 467 C CA . THR A 1 73 ? -1.415 -7.825 -3.627 1.00 98.62 73 THR A CA 1
ATOM 468 C C . THR A 1 73 ? -0.387 -6.717 -3.793 1.00 98.62 73 THR A C 1
ATOM 470 O O . THR A 1 73 ? -0.708 -5.544 -3.615 1.00 98.62 73 THR A O 1
ATOM 473 N N . ALA A 1 74 ? 0.841 -7.088 -4.142 1.00 98.44 74 ALA A N 1
ATOM 474 C CA . ALA A 1 74 ? 1.942 -6.173 -4.406 1.00 98.44 74 ALA A CA 1
ATOM 475 C C . ALA A 1 74 ? 2.489 -6.419 -5.813 1.00 98.44 74 ALA A C 1
ATOM 477 O O . ALA A 1 74 ? 2.901 -7.531 -6.133 1.00 98.44 74 ALA A O 1
ATOM 478 N N . ASN A 1 75 ? 2.540 -5.404 -6.664 1.00 98.00 75 ASN A N 1
ATOM 479 C CA . ASN A 1 75 ? 3.184 -5.543 -7.967 1.00 98.00 75 ASN A CA 1
ATOM 480 C C . ASN A 1 75 ? 4.133 -4.372 -8.238 1.00 98.00 75 ASN A C 1
ATOM 482 O O . ASN A 1 75 ? 3.824 -3.211 -7.974 1.00 98.00 75 ASN A O 1
ATOM 486 N N . ALA A 1 76 ? 5.345 -4.696 -8.673 1.00 97.12 76 ALA A N 1
ATOM 487 C CA . ALA A 1 76 ? 6.426 -3.747 -8.839 1.00 97.12 76 ALA A CA 1
ATOM 488 C C . ALA A 1 76 ? 7.029 -3.831 -10.238 1.00 97.12 76 ALA A C 1
ATOM 490 O O . ALA A 1 76 ? 7.490 -4.886 -10.682 1.00 97.12 76 ALA A O 1
ATOM 491 N N . THR A 1 77 ? 7.068 -2.684 -10.912 1.00 95.06 77 THR A N 1
ATOM 492 C CA . THR A 1 77 ? 7.647 -2.557 -12.249 1.00 95.06 77 THR A CA 1
ATOM 493 C C . THR A 1 77 ? 8.536 -1.317 -12.361 1.00 95.06 77 THR A C 1
ATOM 495 O O . THR A 1 77 ? 8.428 -0.388 -11.556 1.00 95.06 77 THR A O 1
ATOM 498 N N . ASN A 1 78 ? 9.410 -1.278 -13.370 1.00 93.62 78 ASN A N 1
ATOM 499 C CA . ASN A 1 78 ? 10.276 -0.150 -13.720 1.00 93.62 78 ASN A CA 1
ATOM 500 C C . ASN A 1 78 ? 11.094 0.380 -12.524 1.00 93.62 78 ASN A C 1
ATOM 502 O O . ASN A 1 78 ? 10.938 1.536 -12.122 1.00 93.62 78 ASN A O 1
ATOM 506 N N . MET A 1 79 ? 11.963 -0.457 -11.947 1.00 94.19 79 MET A N 1
ATOM 507 C CA . MET A 1 79 ? 12.756 -0.137 -10.745 1.00 94.19 79 MET A CA 1
ATOM 508 C C . MET A 1 79 ? 11.899 0.284 -9.538 1.00 94.19 79 MET A C 1
ATOM 510 O O . MET A 1 79 ? 12.306 1.119 -8.730 1.00 94.19 79 MET A O 1
ATOM 514 N N . GLY A 1 80 ? 10.687 -0.259 -9.441 1.00 94.94 80 GLY A N 1
ATOM 515 C CA . GLY A 1 80 ? 9.746 0.022 -8.365 1.00 94.94 80 GLY A CA 1
ATOM 516 C C . GLY A 1 80 ? 9.933 -0.896 -7.159 1.00 94.94 80 GLY A C 1
ATOM 517 O O . GLY A 1 80 ? 10.476 -1.999 -7.259 1.00 94.94 80 GLY A O 1
ATOM 518 N N . LEU A 1 81 ? 9.424 -0.448 -6.015 1.00 96.31 81 LEU A N 1
ATOM 519 C CA . LEU A 1 81 ? 9.266 -1.257 -4.811 1.00 96.31 81 LEU A CA 1
ATOM 520 C C . LEU A 1 81 ? 7.786 -1.292 -4.445 1.00 96.31 81 LEU A C 1
ATOM 522 O O . LEU A 1 81 ? 7.155 -0.245 -4.396 1.00 96.31 81 LEU A O 1
ATOM 526 N N . SER A 1 82 ? 7.225 -2.467 -4.180 1.00 97.75 82 SER A N 1
ATOM 527 C CA . SER A 1 82 ? 5.822 -2.577 -3.766 1.00 97.75 82 SER A CA 1
ATOM 528 C C . SER A 1 82 ? 5.676 -3.414 -2.501 1.00 97.75 82 SER A C 1
ATOM 530 O O . SER A 1 82 ? 6.236 -4.506 -2.399 1.00 97.75 82 SER A O 1
ATOM 532 N N . LEU A 1 83 ? 4.920 -2.899 -1.530 1.00 98.19 83 LEU A N 1
ATOM 533 C CA . LEU A 1 83 ? 4.587 -3.600 -0.291 1.00 98.19 83 LEU A CA 1
ATOM 534 C C . LEU A 1 83 ? 3.075 -3.615 -0.062 1.00 98.19 83 LEU A C 1
ATOM 536 O O . LEU A 1 83 ? 2.451 -2.556 -0.022 1.00 98.19 83 LEU A O 1
ATOM 540 N N . ALA A 1 84 ? 2.507 -4.796 0.178 1.00 98.56 84 ALA A N 1
ATOM 541 C CA . ALA A 1 84 ? 1.113 -4.955 0.580 1.00 98.56 84 ALA A CA 1
ATOM 542 C C . ALA A 1 84 ? 0.983 -5.845 1.822 1.00 98.56 84 ALA A C 1
ATOM 544 O O . ALA A 1 84 ? 1.574 -6.921 1.897 1.00 98.56 84 ALA A O 1
ATOM 545 N N . ILE A 1 85 ? 0.185 -5.413 2.796 1.00 98.56 85 ILE A N 1
ATOM 546 C CA . ILE A 1 85 ? -0.109 -6.165 4.019 1.00 98.56 85 ILE A CA 1
ATOM 547 C C . ILE A 1 85 ? -1.616 -6.138 4.252 1.00 98.56 85 ILE A C 1
ATOM 549 O O . ILE A 1 85 ? -2.184 -5.077 4.506 1.00 98.56 85 ILE A O 1
ATOM 553 N N . GLY A 1 86 ? -2.252 -7.302 4.181 1.00 98.25 86 GLY A N 1
ATOM 554 C CA . GLY A 1 86 ? -3.668 -7.502 4.473 1.00 98.25 86 GLY A CA 1
ATOM 555 C C . GLY A 1 86 ? -3.818 -8.419 5.680 1.00 98.25 86 GLY A C 1
ATOM 556 O O . GLY A 1 86 ? -3.466 -9.598 5.611 1.00 98.25 86 GLY A O 1
ATOM 557 N N . ALA A 1 87 ? -4.333 -7.892 6.787 1.00 97.69 87 ALA A N 1
ATOM 558 C CA . ALA A 1 87 ? -4.488 -8.640 8.031 1.00 97.69 87 ALA A CA 1
ATOM 559 C C . ALA A 1 87 ? -5.900 -8.509 8.614 1.00 97.69 87 ALA A C 1
ATOM 561 O O . ALA A 1 87 ? -6.560 -7.487 8.430 1.00 97.69 87 ALA A O 1
ATOM 562 N N . ASP A 1 88 ? -6.359 -9.538 9.328 1.00 96.44 88 ASP A N 1
ATOM 563 C CA . ASP A 1 88 ? -7.607 -9.543 10.107 1.00 96.44 88 ASP A CA 1
ATOM 564 C C . ASP A 1 88 ? -8.859 -9.117 9.306 1.00 96.44 88 ASP A C 1
ATOM 566 O O . ASP A 1 88 ? -9.728 -8.397 9.796 1.00 96.44 88 ASP A O 1
ATOM 570 N N . GLY A 1 89 ? -8.959 -9.547 8.046 1.00 95.75 89 GLY A N 1
ATOM 571 C CA . GLY A 1 89 ? -10.041 -9.207 7.115 1.00 95.75 89 GLY A CA 1
ATOM 572 C C . GLY A 1 89 ? -9.766 -7.983 6.236 1.00 95.75 89 GLY A C 1
ATOM 573 O O . GLY A 1 89 ? -10.651 -7.575 5.479 1.00 95.75 89 GLY A O 1
ATOM 574 N N . GLY A 1 90 ? -8.569 -7.404 6.338 1.00 98.06 90 GLY A N 1
ATOM 575 C CA . GLY A 1 90 ? -8.118 -6.282 5.523 1.00 98.06 90 GLY A CA 1
ATOM 576 C C . GLY A 1 90 ? -7.715 -6.689 4.105 1.00 98.06 90 GLY A C 1
ATOM 577 O O . GLY A 1 90 ? -7.259 -7.811 3.863 1.00 98.06 90 GLY A O 1
ATOM 578 N N . ILE A 1 91 ? -7.884 -5.759 3.163 1.00 98.62 91 ILE A N 1
ATOM 579 C CA . ILE A 1 91 ? -7.513 -5.923 1.753 1.00 98.62 91 ILE A CA 1
ATOM 580 C C . ILE A 1 91 ? -6.555 -4.805 1.350 1.00 98.62 91 ILE A C 1
ATOM 582 O O . ILE A 1 91 ? -6.924 -3.630 1.367 1.00 98.62 91 ILE A O 1
ATOM 586 N N . ALA A 1 92 ? -5.332 -5.171 0.984 1.00 98.62 92 ALA A N 1
ATOM 587 C CA . ALA A 1 92 ? -4.286 -4.233 0.603 1.00 98.62 92 ALA A CA 1
ATOM 588 C C . ALA A 1 92 ? -3.813 -4.481 -0.828 1.00 98.62 92 ALA A C 1
ATOM 590 O O . ALA A 1 92 ? -3.455 -5.602 -1.189 1.00 98.62 92 ALA A O 1
ATOM 591 N N . VAL A 1 93 ? -3.764 -3.416 -1.619 1.00 98.50 93 VAL A N 1
ATOM 592 C CA . VAL A 1 93 ? -3.221 -3.407 -2.977 1.00 98.50 93 VAL A CA 1
ATOM 593 C C . VAL A 1 93 ? -2.158 -2.326 -3.063 1.00 98.50 93 VAL A C 1
ATOM 595 O O . VAL A 1 93 ? -2.414 -1.176 -2.708 1.00 98.50 93 VAL A O 1
ATOM 598 N N . SER A 1 94 ? -0.974 -2.682 -3.545 1.00 96.00 94 SER A N 1
ATOM 599 C CA . SER A 1 94 ? 0.104 -1.734 -3.798 1.00 96.00 94 SER A CA 1
ATOM 600 C C . SER A 1 94 ? 0.711 -1.971 -5.179 1.00 96.00 94 SER A C 1
ATOM 602 O O . SER A 1 94 ? 1.103 -3.099 -5.486 1.00 96.00 94 SER A O 1
ATOM 604 N N . GLU A 1 95 ? 0.821 -0.949 -6.028 1.00 84.81 95 GLU A N 1
ATOM 605 C CA . GLU A 1 95 ? 1.398 -1.112 -7.372 1.00 84.81 95 GLU A CA 1
ATOM 606 C C . GLU A 1 95 ? 2.325 0.031 -7.805 1.00 84.81 95 GLU A C 1
ATOM 608 O O . GLU A 1 95 ? 1.969 1.204 -7.713 1.00 84.81 95 GLU A O 1
ATOM 613 N N . ALA A 1 96 ? 3.523 -0.310 -8.292 1.00 84.12 96 ALA A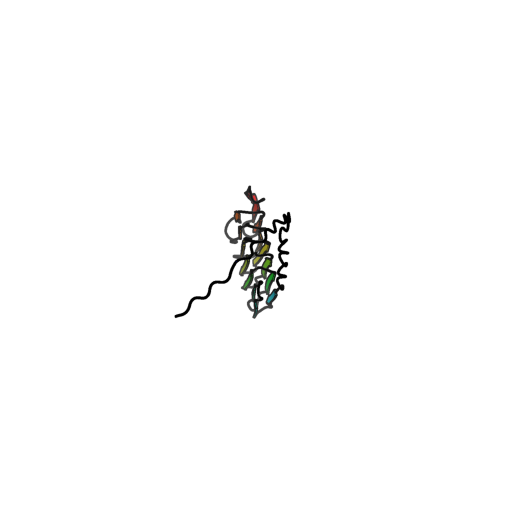 N 1
ATOM 614 C CA . ALA A 1 96 ? 4.645 0.614 -8.485 1.00 84.12 96 ALA A CA 1
ATOM 615 C C . ALA A 1 96 ? 5.094 0.751 -9.955 1.00 84.12 96 ALA A C 1
ATOM 617 O O . ALA A 1 96 ? 5.191 -0.258 -10.657 1.00 84.12 96 ALA A O 1
ATOM 618 N N . THR A 1 97 ? 5.496 1.959 -10.384 1.00 79.31 97 THR A N 1
ATOM 619 C CA . THR A 1 97 ? 6.301 2.202 -11.603 1.00 79.31 97 THR A CA 1
ATOM 620 C C . THR A 1 97 ? 7.301 3.369 -11.448 1.00 79.31 97 THR A C 1
ATOM 622 O O . THR A 1 97 ? 7.030 4.355 -10.771 1.00 79.31 97 THR A O 1
ATOM 625 N N . ASN A 1 98 ? 8.447 3.277 -12.135 1.00 88.00 98 ASN A N 1
ATOM 626 C CA . ASN A 1 98 ? 9.499 4.292 -12.331 1.00 88.00 98 ASN A CA 1
ATOM 627 C C . ASN A 1 98 ? 10.087 4.874 -11.035 1.00 88.00 98 ASN A C 1
ATOM 629 O O . ASN A 1 98 ? 9.919 6.056 -10.737 1.00 88.00 98 ASN A O 1
ATOM 633 N N . PHE A 1 99 ? 10.802 4.037 -10.276 1.00 91.62 99 PHE A N 1
ATOM 634 C CA . PHE A 1 99 ? 11.395 4.392 -8.975 1.00 91.62 99 PHE A CA 1
ATOM 635 C C . PHE A 1 99 ? 10.378 4.795 -7.895 1.00 91.62 99 PHE A C 1
ATOM 637 O O . PHE A 1 99 ? 10.700 5.540 -6.965 1.00 91.62 99 PHE A O 1
ATOM 644 N N . SER A 1 100 ? 9.135 4.327 -8.005 1.00 94.94 100 SER A N 1
ATOM 645 C CA . SER A 1 100 ? 8.130 4.540 -6.967 1.00 94.94 100 SER A CA 1
ATOM 646 C C . SER A 1 100 ? 8.169 3.452 -5.894 1.00 94.94 100 SER A C 1
ATOM 648 O O . SER A 1 100 ? 8.445 2.292 -6.205 1.00 94.94 100 SER A O 1
ATOM 650 N N . GLY A 1 101 ? 7.798 3.815 -4.667 1.00 96.25 101 GLY A N 1
ATOM 651 C CA . GLY A 1 101 ? 7.683 2.898 -3.534 1.00 96.25 101 GLY A CA 1
ATOM 652 C C . GLY A 1 101 ? 6.344 2.995 -2.797 1.00 96.25 101 GLY A C 1
ATOM 653 O O . GLY A 1 101 ? 6.336 3.561 -1.702 1.00 96.25 101 GLY A O 1
ATOM 654 N N . PRO A 1 102 ? 5.221 2.520 -3.366 1.00 97.56 102 PRO A N 1
ATOM 655 C CA . PRO A 1 102 ? 3.945 2.435 -2.664 1.00 97.56 102 PRO A CA 1
ATOM 656 C C . PRO A 1 102 ? 3.917 1.320 -1.606 1.00 97.56 102 PRO A C 1
ATOM 658 O O . PRO A 1 102 ? 4.402 0.199 -1.806 1.00 97.56 102 PRO A O 1
ATOM 661 N N . ALA A 1 103 ? 3.277 1.620 -0.478 1.00 98.25 103 ALA A N 1
ATOM 662 C CA . ALA A 1 103 ? 2.998 0.679 0.597 1.00 98.25 103 ALA A CA 1
ATOM 663 C C . ALA A 1 103 ? 1.517 0.728 1.001 1.00 98.25 103 ALA A C 1
ATOM 665 O O . ALA A 1 103 ? 0.996 1.787 1.353 1.00 98.25 103 ALA A O 1
ATOM 666 N N . ALA A 1 104 ? 0.853 -0.426 0.996 1.00 98.69 104 ALA A N 1
ATOM 667 C CA . ALA A 1 104 ? -0.542 -0.573 1.391 1.00 98.69 104 ALA A CA 1
ATOM 668 C C . ALA A 1 104 ? -0.671 -1.491 2.609 1.00 98.69 104 ALA A C 1
ATOM 670 O O . ALA A 1 104 ? -0.235 -2.640 2.572 1.00 98.69 104 ALA A O 1
ATOM 671 N N . ILE A 1 105 ? -1.271 -0.994 3.691 1.00 98.75 105 ILE A N 1
ATOM 672 C CA . ILE A 1 105 ? -1.413 -1.729 4.954 1.00 98.75 105 ILE A CA 1
ATOM 673 C C . ILE A 1 105 ? -2.874 -1.664 5.406 1.00 98.75 105 ILE A C 1
ATOM 675 O O . ILE A 1 105 ? -3.329 -0.651 5.931 1.00 98.75 105 ILE A O 1
ATOM 679 N N . ALA A 1 106 ? -3.621 -2.744 5.209 1.00 98.69 106 ALA A N 1
ATOM 680 C CA . ALA A 1 106 ? -5.018 -2.860 5.612 1.00 98.69 106 ALA A CA 1
ATOM 681 C C . ALA A 1 106 ? -5.141 -3.861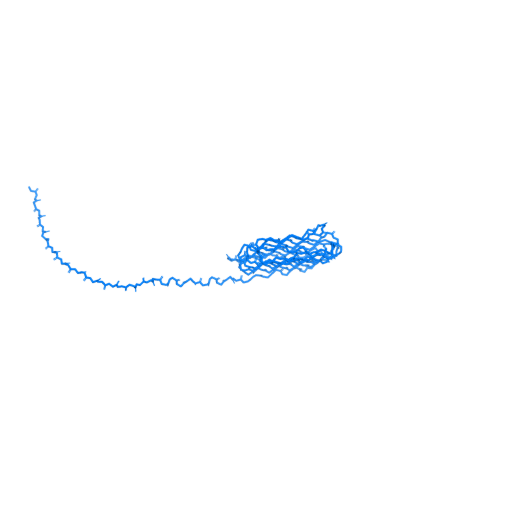 6.763 1.00 98.69 106 ALA A C 1
ATOM 683 O O . ALA A 1 106 ? -4.877 -5.052 6.585 1.00 98.69 106 ALA A O 1
ATOM 684 N N . ILE A 1 107 ? -5.545 -3.384 7.941 1.00 98.19 107 ILE A N 1
ATOM 685 C CA . ILE A 1 107 ? -5.645 -4.198 9.154 1.00 98.19 107 ILE A CA 1
ATOM 686 C C . ILE A 1 107 ? -7.061 -4.097 9.715 1.00 98.19 107 ILE A C 1
ATOM 688 O O . ILE A 1 107 ? -7.519 -3.024 10.109 1.00 98.19 107 ILE A O 1
ATOM 692 N N . GLY A 1 108 ? -7.732 -5.240 9.802 1.00 97.38 108 GLY A N 1
ATOM 693 C CA . GLY A 1 108 ? -9.059 -5.364 10.383 1.00 97.38 108 GLY A CA 1
ATOM 694 C C . GLY A 1 108 ? -10.182 -5.467 9.356 1.00 97.38 108 GLY A C 1
ATOM 695 O O . GLY A 1 108 ? -10.033 -5.190 8.165 1.00 97.38 108 GLY A O 1
ATOM 696 N N . GLN A 1 109 ? -11.353 -5.874 9.840 1.00 96.94 109 GLN A N 1
ATOM 697 C CA . GLN A 1 109 ? -12.482 -6.189 8.978 1.00 96.94 109 GLN A CA 1
ATOM 698 C C . GLN A 1 109 ? -12.975 -4.952 8.220 1.00 96.94 109 GLN A C 1
ATOM 700 O O . GLN A 1 109 ? -13.233 -3.899 8.805 1.00 96.94 109 GLN A O 1
ATOM 705 N N . GLY A 1 110 ? -13.111 -5.088 6.900 1.00 96.94 110 GLY A N 1
ATOM 706 C CA . GLY A 1 110 ? -13.542 -3.997 6.026 1.00 96.94 110 GLY A CA 1
ATOM 707 C C . GLY A 1 110 ? -12.476 -2.927 5.774 1.00 96.94 110 GLY A C 1
ATOM 708 O O . GLY A 1 110 ? -12.774 -1.976 5.057 1.00 96.94 110 GLY A O 1
ATOM 709 N N . ALA A 1 111 ? -11.261 -3.079 6.317 1.00 98.56 111 ALA A N 1
ATOM 710 C CA . ALA A 1 111 ? -10.134 -2.214 5.994 1.00 98.56 111 ALA A CA 1
ATOM 711 C C . ALA A 1 111 ? -9.713 -2.417 4.533 1.00 98.56 111 ALA A C 1
ATOM 713 O O . ALA A 1 111 ? -9.530 -3.554 4.083 1.00 98.56 111 ALA A O 1
ATOM 714 N N . ARG A 1 112 ? -9.537 -1.326 3.788 1.00 98.69 112 ARG A N 1
ATOM 715 C CA . ARG A 1 112 ? -9.081 -1.352 2.395 1.00 98.69 112 ARG A CA 1
ATOM 716 C C . ARG A 1 112 ? -8.026 -0.291 2.151 1.00 98.69 112 ARG A C 1
ATOM 718 O O . ARG A 1 112 ? -8.227 0.867 2.509 1.00 98.69 112 ARG A O 1
ATOM 725 N N . VAL A 1 113 ? -6.930 -0.677 1.509 1.00 98.75 113 VAL A N 1
ATOM 726 C CA . VAL A 1 113 ? -5.920 0.267 1.030 1.00 98.75 113 VAL A CA 1
ATOM 727 C C . VAL A 1 113 ? -5.577 -0.033 -0.414 1.00 98.75 113 VAL A C 1
ATOM 729 O O . VAL A 1 113 ? -5.246 -1.167 -0.748 1.00 98.75 113 VAL A O 1
ATOM 732 N N . GLU A 1 114 ? -5.585 1.008 -1.235 1.00 98.31 114 GLU A N 1
ATOM 733 C CA . GLU A 1 114 ? -5.014 0.996 -2.576 1.00 98.31 114 GLU A CA 1
ATOM 734 C C . GLU A 1 114 ? -3.948 2.085 -2.665 1.00 98.31 114 GLU A C 1
ATOM 736 O O . GLU A 1 114 ? -4.247 3.269 -2.482 1.00 98.31 114 GLU A O 1
ATOM 741 N N . ALA A 1 115 ? -2.702 1.695 -2.919 1.00 97.62 115 ALA A N 1
ATOM 742 C CA . ALA A 1 115 ? -1.582 2.615 -3.057 1.00 97.62 115 ALA A CA 1
ATOM 743 C C . ALA A 1 115 ? -0.902 2.440 -4.416 1.00 97.62 115 ALA A C 1
ATOM 745 O O . ALA A 1 115 ? -0.473 1.349 -4.781 1.00 97.62 115 ALA A O 1
ATOM 746 N N . TRP A 1 116 ? -0.777 3.539 -5.150 1.00 95.31 116 TRP A N 1
ATOM 747 C CA . TRP A 1 116 ? -0.227 3.570 -6.496 1.00 95.31 116 TRP A CA 1
ATOM 748 C C . TRP A 1 116 ? 1.003 4.472 -6.554 1.00 95.31 116 TRP A C 1
ATOM 750 O O . TRP A 1 116 ? 1.081 5.498 -5.867 1.00 95.31 116 TRP A O 1
ATOM 760 N N . GLY A 1 117 ? 1.968 4.084 -7.384 1.00 88.00 117 GLY A N 1
ATOM 761 C CA . GLY A 1 117 ? 3.137 4.885 -7.722 1.00 88.00 117 GLY A CA 1
ATOM 762 C C . GLY A 1 117 ? 3.151 5.265 -9.203 1.00 88.00 117 GLY A C 1
ATOM 763 O O . GLY A 1 117 ? 3.073 4.388 -10.063 1.00 88.00 117 GLY A O 1
ATOM 764 N N . VAL A 1 118 ? 3.262 6.567 -9.498 1.00 83.12 118 VAL A N 1
ATOM 765 C CA . VAL A 1 118 ? 3.141 7.102 -10.873 1.00 83.12 118 VAL A CA 1
ATOM 766 C C . VAL A 1 118 ? 4.433 7.771 -11.366 1.00 83.12 118 VAL A C 1
ATOM 768 O O . VAL A 1 118 ? 4.693 7.863 -12.564 1.00 83.12 118 VAL A O 1
ATOM 771 N N . SER A 1 119 ? 5.270 8.257 -10.454 1.00 77.44 119 SER A N 1
ATOM 772 C CA . SER A 1 119 ? 6.584 8.860 -10.721 1.00 77.44 119 SER A CA 1
ATOM 773 C C . SER A 1 119 ? 7.520 8.590 -9.538 1.00 77.44 119 SER A C 1
ATOM 775 O O . SER A 1 119 ? 7.043 8.070 -8.526 1.00 77.44 119 SER A O 1
ATOM 777 N N . PRO A 1 120 ? 8.831 8.903 -9.617 1.00 82.94 120 PRO A N 1
ATOM 778 C CA . PRO A 1 120 ? 9.734 8.64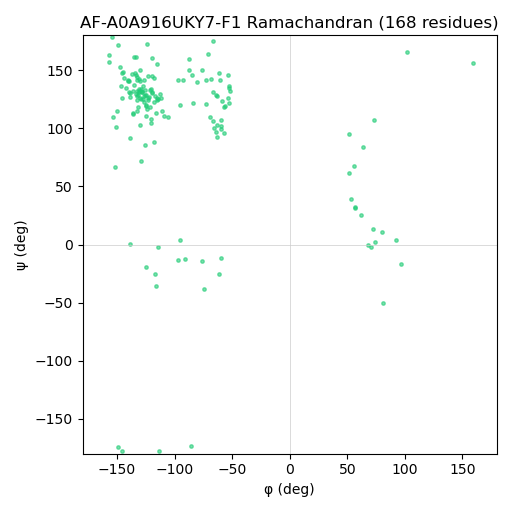7 -8.503 1.00 82.94 120 PRO A CA 1
ATOM 779 C C . PRO A 1 120 ? 9.181 9.255 -7.216 1.00 82.94 120 PRO A C 1
ATOM 781 O O . PRO A 1 120 ? 8.911 10.455 -7.151 1.00 82.94 120 PRO A O 1
ATOM 784 N N . GLY A 1 121 ? 8.975 8.423 -6.201 1.00 86.12 121 GLY A N 1
ATOM 785 C CA . GLY A 1 121 ? 8.370 8.875 -4.957 1.00 86.12 121 GLY A CA 1
ATOM 786 C C . GLY A 1 121 ? 7.767 7.753 -4.133 1.00 86.12 121 GLY A C 1
ATOM 787 O O . GLY A 1 121 ? 7.402 6.693 -4.642 1.00 86.12 121 GLY A O 1
ATOM 788 N N . LEU A 1 122 ? 7.671 8.009 -2.835 1.00 92.31 122 LEU A N 1
ATOM 789 C CA . LEU A 1 122 ? 7.114 7.085 -1.860 1.00 92.31 122 LEU A CA 1
ATOM 790 C C . LEU A 1 122 ? 5.650 7.434 -1.603 1.00 92.31 122 LEU A C 1
ATOM 792 O O . LEU A 1 122 ? 5.293 8.609 -1.515 1.00 92.31 122 LEU A O 1
ATOM 796 N N . SER A 1 123 ? 4.817 6.418 -1.443 1.00 95.69 123 SER A N 1
ATOM 797 C CA . SER A 1 12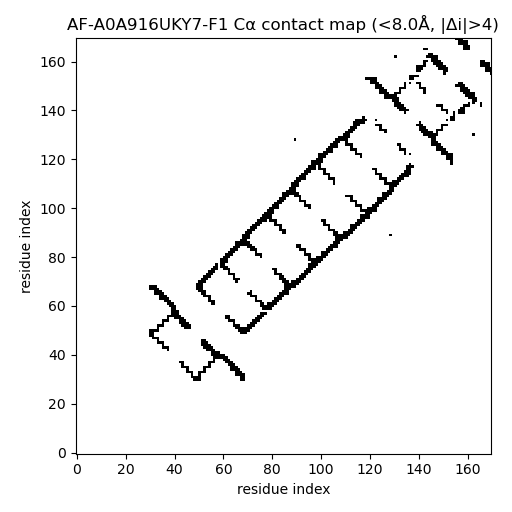3 ? 3.438 6.587 -0.999 1.00 95.69 123 SER A CA 1
ATOM 798 C C . SER A 1 123 ? 3.098 5.517 0.025 1.00 95.69 123 SER A C 1
ATOM 800 O O . SER A 1 123 ? 3.626 4.407 -0.006 1.00 95.69 123 SER A O 1
ATOM 802 N N . ILE A 1 124 ? 2.253 5.862 0.987 1.00 97.38 124 ILE A N 1
ATOM 803 C CA . ILE A 1 124 ? 1.842 4.944 2.041 1.00 97.38 124 ILE A CA 1
ATOM 804 C C . ILE A 1 124 ? 0.374 5.156 2.374 1.00 97.38 124 ILE A C 1
ATOM 806 O O . ILE A 1 124 ? -0.077 6.290 2.535 1.00 97.38 124 ILE A O 1
ATOM 810 N N . GLY A 1 125 ? -0.360 4.058 2.497 1.00 98.25 125 GLY A N 1
ATOM 811 C CA . GLY A 1 125 ? -1.715 4.032 3.021 1.00 98.25 125 GLY A CA 1
ATOM 812 C C . GLY A 1 125 ? -1.835 3.002 4.137 1.00 98.25 125 GLY A C 1
ATOM 813 O O . GLY A 1 125 ? -1.327 1.885 4.025 1.00 98.25 125 GLY A O 1
ATOM 814 N N . ILE A 1 126 ? -2.511 3.385 5.214 1.00 98.62 126 ILE A N 1
ATOM 815 C CA . ILE A 1 126 ? -2.787 2.544 6.374 1.00 98.62 126 ILE A CA 1
ATOM 816 C C . ILE A 1 126 ? -4.271 2.674 6.710 1.00 98.62 126 ILE A C 1
ATOM 818 O O . ILE A 1 126 ? -4.738 3.765 7.041 1.00 98.62 126 ILE A O 1
ATOM 822 N N . ALA A 1 127 ? -5.006 1.569 6.647 1.00 98.75 127 ALA A N 1
ATOM 823 C CA . ALA A 1 127 ? -6.417 1.498 7.008 1.00 98.75 127 ALA A CA 1
ATOM 824 C C . ALA A 1 127 ? -6.611 0.555 8.196 1.00 98.75 127 ALA A C 1
ATOM 826 O O . ALA A 1 127 ? -6.165 -0.593 8.163 1.00 98.75 127 ALA A O 1
ATOM 827 N N . GLY A 1 128 ? -7.296 1.043 9.228 1.00 98.31 128 GLY A N 1
ATOM 828 C CA . GLY A 1 128 ? -7.874 0.221 10.284 1.00 98.31 128 GLY A CA 1
ATOM 829 C C . GLY A 1 128 ? -9.272 -0.306 9.918 1.00 98.31 128 GLY A C 1
ATOM 830 O O . GLY A 1 128 ? -9.747 -0.086 8.798 1.00 98.31 128 GLY A O 1
ATOM 831 N N . PRO A 1 129 ? -9.971 -0.966 10.861 1.00 98.06 129 PRO A N 1
ATOM 832 C CA . PRO A 1 129 ? -11.287 -1.558 10.622 1.00 98.06 129 PRO A CA 1
ATOM 833 C C . PRO A 1 129 ? -12.292 -0.569 10.015 1.00 98.06 129 PRO A C 1
ATOM 835 O O . PRO A 1 129 ? -12.440 0.555 10.497 1.00 98.06 129 PRO A O 1
ATOM 838 N N . GLY A 1 130 ? -12.985 -0.997 8.957 1.00 97.38 130 GLY A N 1
ATOM 839 C CA . GLY A 1 130 ? -13.974 -0.196 8.224 1.00 97.38 130 GLY A CA 1
ATOM 840 C C . GLY A 1 130 ? -13.417 1.000 7.441 1.00 97.38 130 GLY A C 1
ATOM 841 O O . GLY A 1 130 ? -14.194 1.705 6.795 1.00 97.38 130 GLY A O 1
ATOM 842 N N . ALA A 1 131 ? -12.105 1.248 7.480 1.00 98.44 131 ALA A N 1
ATOM 843 C CA . ALA A 1 131 ? -11.499 2.367 6.780 1.00 98.44 131 ALA A CA 1
ATOM 844 C C . ALA A 1 131 ? -11.179 2.027 5.322 1.00 98.44 131 ALA A C 1
ATOM 846 O O . ALA A 1 131 ? -10.792 0.906 4.997 1.00 98.44 131 ALA A O 1
ATOM 847 N N . THR A 1 132 ? -11.295 3.014 4.439 1.00 98.56 132 THR A N 1
ATOM 848 C CA . THR A 1 132 ? -10.814 2.926 3.056 1.00 98.56 132 THR A CA 1
ATOM 849 C C . THR A 1 132 ? -9.826 4.049 2.794 1.00 98.56 132 THR A C 1
ATOM 851 O O . THR A 1 132 ? -10.133 5.221 3.035 1.00 98.56 132 THR A O 1
ATOM 854 N N . VAL A 1 133 ? -8.649 3.673 2.298 1.00 98.62 133 VAL A N 1
ATOM 855 C CA . VAL A 1 133 ? -7.574 4.582 1.909 1.00 98.62 133 VAL A CA 1
ATOM 856 C C . VAL A 1 133 ? -7.231 4.391 0.442 1.00 98.62 133 VAL A C 1
ATOM 858 O O . VAL A 1 133 ? -7.001 3.268 -0.006 1.00 98.62 133 VAL A O 1
ATOM 861 N N . THR A 1 134 ? -7.123 5.498 -0.285 1.00 98.19 134 THR A N 1
ATOM 862 C CA . THR A 1 134 ? -6.662 5.499 -1.674 1.00 98.19 134 THR A CA 1
ATOM 863 C C . THR A 1 134 ? -5.557 6.527 -1.854 1.00 98.19 134 THR A C 1
ATOM 865 O O . THR A 1 134 ? -5.741 7.713 -1.564 1.00 98.19 134 THR A O 1
ATOM 868 N N . VAL A 1 135 ? -4.417 6.080 -2.376 1.00 97.44 135 VAL A N 1
ATOM 869 C CA . VAL A 1 135 ? -3.286 6.925 -2.761 1.00 97.44 135 VAL A CA 1
ATOM 870 C C . VAL A 1 135 ? -3.019 6.726 -4.244 1.00 97.44 135 VAL A C 1
ATOM 872 O O . VAL A 1 135 ? -2.551 5.673 -4.654 1.00 97.44 135 VAL A O 1
ATOM 875 N N . SER A 1 136 ? -3.345 7.728 -5.059 1.00 94.25 136 SER A N 1
ATOM 876 C CA . SER A 1 136 ? -3.264 7.629 -6.525 1.00 94.25 136 SER A CA 1
ATOM 877 C C . SER A 1 136 ? -1.919 8.068 -7.114 1.00 94.25 136 SER A C 1
ATOM 879 O O . SER A 1 136 ? -1.711 7.889 -8.308 1.00 94.25 136 SER A O 1
ATOM 881 N N . GLY A 1 137 ? -1.054 8.721 -6.328 1.00 91.12 137 GLY A N 1
ATOM 882 C CA . GLY A 1 137 ? 0.204 9.329 -6.791 1.00 91.12 137 GLY A CA 1
ATOM 883 C C . GLY A 1 137 ? 0.040 10.583 -7.666 1.00 91.12 137 GLY A C 1
ATOM 884 O O . GLY A 1 137 ? 1.022 11.193 -8.074 1.00 91.12 137 GLY A O 1
ATOM 885 N N . THR A 1 138 ? -1.196 10.992 -7.975 1.00 92.88 138 THR A N 1
ATOM 886 C CA . THR A 1 138 ? -1.490 12.179 -8.809 1.00 92.88 138 THR A CA 1
ATOM 887 C C . THR A 1 138 ? -2.412 13.187 -8.136 1.00 92.88 138 THR A C 1
ATOM 889 O O . THR A 1 138 ? -2.475 14.343 -8.547 1.00 92.88 138 THR A O 1
ATOM 892 N N . SER A 1 139 ? -3.143 12.759 -7.110 1.00 93.94 139 SER A N 1
ATOM 893 C CA . SER A 1 139 ? -4.085 13.577 -6.349 1.00 93.94 139 SER A CA 1
ATOM 894 C C . SER A 1 139 ? -3.874 13.365 -4.856 1.00 93.94 139 SER A C 1
ATOM 896 O O . SER A 1 139 ? -3.309 12.352 -4.445 1.00 93.94 139 SER A O 1
ATOM 898 N N . 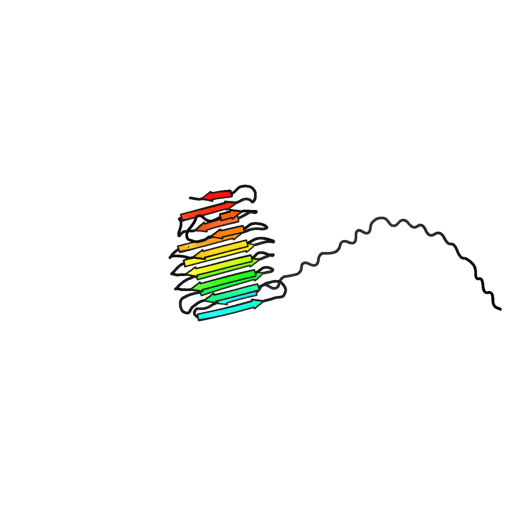ALA A 1 140 ? -4.373 14.301 -4.044 1.00 95.50 140 ALA A N 1
ATOM 899 C CA . ALA A 1 140 ? -4.308 14.184 -2.593 1.00 95.50 140 ALA A CA 1
ATOM 900 C C . ALA A 1 140 ? -4.888 12.833 -2.122 1.00 95.50 140 ALA A C 1
ATOM 902 O O . ALA A 1 140 ? -5.971 12.450 -2.589 1.00 95.50 140 ALA A O 1
ATOM 903 N N . PRO A 1 141 ? -4.204 12.125 -1.204 1.00 97.31 141 PRO A N 1
ATOM 904 C CA . PRO A 1 141 ? -4.713 10.893 -0.623 1.00 97.31 141 PRO A CA 1
ATOM 905 C C . PRO A 1 141 ? -6.112 11.048 -0.027 1.00 97.31 141 PRO A C 1
ATOM 907 O O . PRO A 1 141 ? -6.455 12.095 0.523 1.00 97.31 141 PRO A O 1
ATOM 910 N N . GLN A 1 142 ? -6.910 9.989 -0.129 1.00 97.81 142 GLN A N 1
ATOM 911 C CA . GLN A 1 142 ? -8.271 9.943 0.397 1.00 97.81 142 GLN A CA 1
ATOM 912 C C . GLN A 1 142 ? -8.338 8.953 1.557 1.00 97.81 142 GLN A C 1
ATOM 914 O O . GLN A 1 142 ? -7.897 7.815 1.420 1.00 97.81 142 GLN A O 1
ATOM 919 N N . CYS A 1 143 ? -8.904 9.390 2.681 1.00 97.88 143 CYS A N 1
ATOM 920 C CA . CYS A 1 143 ? -9.120 8.599 3.890 1.00 97.88 143 CYS A C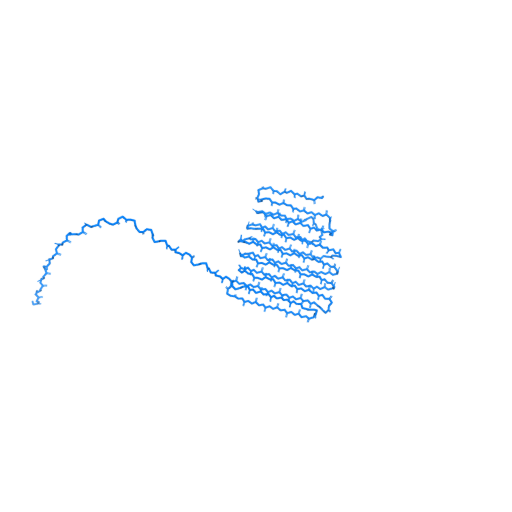A 1
ATOM 921 C C . CYS A 1 143 ? -10.605 8.685 4.246 1.00 97.88 143 CYS A C 1
ATOM 923 O O . CYS A 1 143 ? -11.170 9.779 4.236 1.00 97.88 143 CYS A O 1
ATOM 925 N N . SER A 1 144 ? -11.253 7.564 4.556 1.00 97.56 144 SER A N 1
ATOM 926 C CA . SER A 1 144 ? -12.682 7.557 4.893 1.00 97.56 144 SER A CA 1
ATOM 927 C C . SER A 1 144 ? -13.094 6.345 5.730 1.00 97.56 144 SER A C 1
ATOM 929 O O . SER A 1 144 ? -12.382 5.342 5.778 1.00 97.56 144 SER A O 1
ATOM 931 N N . GLY A 1 145 ? -14.265 6.437 6.369 1.00 96.19 145 GLY A N 1
ATOM 932 C CA . GLY A 1 145 ? -14.959 5.334 7.046 1.00 96.19 145 GLY A CA 1
ATOM 933 C C . GLY A 1 145 ? -14.457 5.011 8.455 1.00 96.19 145 GLY A C 1
ATOM 934 O O . GLY A 1 145 ? -15.257 4.935 9.380 1.00 96.19 145 GLY A O 1
ATOM 935 N N . GLY A 1 146 ? -13.148 4.838 8.627 1.00 96.62 146 GLY A N 1
ATOM 936 C CA . GLY A 1 146 ? -12.536 4.386 9.877 1.00 96.62 146 GLY A CA 1
ATOM 937 C C . GLY A 1 146 ? -11.162 5.015 10.129 1.00 96.62 146 GLY A C 1
ATOM 938 O O . GLY A 1 146 ? -10.697 5.834 9.323 1.00 96.62 146 GLY A O 1
ATOM 939 N N . PRO A 1 147 ? -10.486 4.624 11.226 1.00 98.12 147 PRO A N 1
ATOM 940 C CA . PRO A 1 147 ? -9.161 5.130 11.547 1.00 98.12 147 PRO A CA 1
ATOM 941 C C . PRO A 1 147 ? -8.189 4.813 10.411 1.00 98.12 147 PRO A C 1
ATOM 943 O O . PRO A 1 147 ? -8.047 3.660 9.999 1.00 98.12 147 PRO A O 1
ATOM 946 N N . SER A 1 148 ? -7.546 5.841 9.871 1.00 98.19 148 SER A N 1
ATOM 947 C CA . SER A 1 148 ? -6.682 5.701 8.702 1.00 98.19 148 SER A CA 1
ATOM 948 C C . SER A 1 148 ? -5.654 6.817 8.594 1.00 98.19 148 SER A C 1
ATOM 950 O O . SER A 1 148 ? -5.824 7.910 9.133 1.00 98.19 148 SER A O 1
ATOM 952 N N . PHE A 1 149 ? -4.575 6.526 7.878 1.00 98.38 149 PHE A N 1
ATOM 953 C CA . PHE A 1 149 ? -3.517 7.468 7.547 1.00 98.38 149 PHE A CA 1
ATOM 954 C C . PHE A 1 149 ? -3.059 7.228 6.115 1.00 98.38 149 PHE A C 1
ATOM 956 O O . PHE A 1 149 ? -2.919 6.083 5.686 1.00 98.38 149 PHE A O 1
ATOM 963 N N . ALA A 1 150 ? -2.770 8.303 5.397 1.00 98.06 150 ALA A N 1
ATOM 964 C CA . ALA A 1 150 ? -2.131 8.215 4.103 1.00 98.06 150 ALA A CA 1
ATOM 965 C C . ALA A 1 150 ? -1.188 9.388 3.866 1.00 98.06 150 ALA A C 1
ATOM 967 O O . ALA A 1 150 ? -1.448 10.514 4.295 1.00 98.06 150 ALA A O 1
ATOM 968 N N . GLY A 1 151 ? -0.117 9.120 3.132 1.00 97.00 151 GLY A N 1
ATOM 969 C CA . GLY A 1 151 ? 0.843 10.119 2.696 1.00 97.00 151 GLY A CA 1
ATOM 970 C C . GLY A 1 151 ? 1.349 9.799 1.301 1.00 97.00 151 GLY A C 1
ATOM 971 O O . GLY A 1 151 ? 1.551 8.637 0.948 1.00 97.00 151 GLY A O 1
ATOM 972 N N . ASP A 1 152 ? 1.562 10.842 0.517 1.00 95.62 152 ASP A N 1
ATOM 973 C CA . ASP A 1 152 ? 2.079 10.748 -0.836 1.00 95.62 152 ASP A CA 1
ATOM 974 C C . ASP A 1 152 ? 3.147 11.819 -1.052 1.00 95.62 152 ASP A C 1
ATOM 976 O O . ASP A 1 152 ? 2.866 13.019 -1.056 1.00 95.62 152 ASP A O 1
ATOM 980 N N . PHE A 1 153 ? 4.393 11.382 -1.227 1.00 92.44 153 PHE A N 1
ATOM 981 C CA . PHE A 1 153 ? 5.521 12.279 -1.466 1.00 92.44 153 PHE A CA 1
ATOM 982 C C . PHE A 1 153 ? 5.550 12.820 -2.898 1.00 92.44 153 PHE A C 1
ATOM 984 O O . PHE A 1 153 ? 6.262 13.788 -3.153 1.00 92.44 153 PHE A O 1
ATOM 991 N N . GLN A 1 154 ? 4.781 12.235 -3.821 1.00 89.88 154 GLN A N 1
ATOM 992 C CA . GLN A 1 154 ? 4.677 12.723 -5.198 1.00 89.88 154 GLN A CA 1
ATOM 993 C C . GLN A 1 154 ? 3.820 13.992 -5.243 1.00 89.88 154 GLN A C 1
ATOM 995 O O . GLN A 1 154 ? 4.149 14.950 -5.942 1.00 89.88 154 GLN A O 1
ATOM 1000 N N . THR A 1 155 ? 2.756 14.031 -4.438 1.00 92.81 155 THR A N 1
ATOM 1001 C CA . THR A 1 155 ? 1.869 15.197 -4.311 1.00 92.81 155 THR A CA 1
ATOM 1002 C C . THR A 1 155 ? 2.199 16.089 -3.111 1.00 92.81 155 THR A C 1
ATOM 1004 O O . THR A 1 155 ? 1.726 17.224 -3.054 1.00 92.81 155 THR A O 1
ATOM 1007 N N . LEU A 1 156 ? 3.023 15.607 -2.172 1.00 94.50 156 LEU A N 1
ATOM 1008 C CA . LEU A 1 156 ? 3.288 16.226 -0.863 1.00 94.50 156 LEU A CA 1
ATOM 1009 C C . LEU A 1 156 ? 2.008 16.438 -0.044 1.00 94.50 156 LEU A C 1
ATOM 1011 O O . LEU A 1 156 ? 1.885 17.405 0.710 1.00 94.50 156 LEU A O 1
ATOM 1015 N N . LYS A 1 157 ? 1.043 15.533 -0.216 1.00 96.62 157 LYS A N 1
ATOM 1016 C CA . LYS A 1 157 ? -0.255 15.559 0.455 1.00 96.62 157 LYS A CA 1
ATOM 1017 C C . LYS A 1 157 ? -0.444 14.308 1.294 1.00 96.62 157 LYS A C 1
ATOM 1019 O O . LYS A 1 157 ? 0.192 13.277 1.081 1.00 96.62 157 LYS A O 1
ATOM 1024 N N . GLY A 1 158 ? -1.365 14.388 2.237 1.00 97.19 158 GLY A N 1
ATOM 1025 C CA . GLY A 1 158 ? -1.768 13.265 3.060 1.00 97.19 158 GLY A CA 1
ATOM 1026 C C . GLY A 1 158 ? -3.177 13.430 3.591 1.00 97.19 158 GLY A C 1
ATOM 1027 O O . GLY A 1 158 ? -3.846 14.438 3.364 1.00 97.19 158 GLY A O 1
ATOM 1028 N N . CYS A 1 159 ? -3.615 12.431 4.332 1.00 97.81 159 CYS A N 1
ATOM 1029 C CA . CYS A 1 159 ? -4.834 12.499 5.110 1.00 97.81 159 CYS A CA 1
ATOM 1030 C C . CYS A 1 159 ? -4.682 11.667 6.375 1.00 97.81 159 CYS A C 1
ATOM 1032 O O . CYS A 1 159 ? -3.926 10.695 6.427 1.00 97.81 159 CYS A O 1
ATOM 1034 N N . VAL A 1 160 ? -5.418 12.056 7.402 1.00 97.81 160 VAL A N 1
ATOM 1035 C CA . VAL A 1 160 ? -5.624 11.243 8.593 1.00 97.81 160 VAL A CA 1
ATOM 1036 C C . VAL A 1 160 ? -7.107 11.249 8.921 1.00 97.81 160 VAL A C 1
ATOM 1038 O O . VAL A 1 160 ? -7.782 12.267 8.763 1.00 97.81 160 VAL A O 1
ATOM 1041 N N . SER A 1 161 ? -7.627 10.111 9.356 1.00 97.50 161 SER A N 1
ATOM 1042 C CA . SER A 1 161 ? -8.982 10.005 9.874 1.00 97.50 161 SER A CA 1
ATOM 1043 C C . SER A 1 161 ? -8.989 9.226 11.175 1.00 97.50 161 SER A C 1
ATOM 1045 O O . SER A 1 161 ? -8.240 8.265 11.333 1.00 97.50 161 SER A O 1
ATOM 1047 N N . ASP A 1 162 ? -9.856 9.635 12.094 1.00 95.75 162 ASP A N 1
ATOM 1048 C CA . ASP A 1 162 ? -10.189 8.895 13.312 1.00 95.75 162 ASP A CA 1
ATOM 1049 C C . ASP A 1 162 ? -11.460 8.033 13.148 1.00 95.75 162 ASP A C 1
ATOM 1051 O O . ASP A 1 162 ? -11.901 7.400 14.103 1.00 95.75 162 ASP A O 1
ATOM 1055 N N . GLY A 1 163 ? -12.037 7.995 11.940 1.00 92.31 163 GLY A N 1
ATOM 1056 C CA . GLY A 1 163 ? -13.308 7.337 11.617 1.00 92.31 163 GLY A CA 1
ATOM 1057 C C . GLY A 1 163 ? -14.525 8.263 11.619 1.00 92.31 163 GLY A C 1
ATOM 1058 O O . GLY A 1 163 ? -15.539 7.934 11.006 1.00 92.31 163 GLY A O 1
ATOM 1059 N N . ASN A 1 164 ? -14.417 9.451 12.214 1.00 92.50 164 ASN A N 1
ATOM 1060 C CA . ASN A 1 164 ? -15.513 10.420 12.280 1.00 92.50 164 ASN A CA 1
ATOM 1061 C C . ASN A 1 164 ? -15.177 11.710 11.531 1.00 92.50 164 ASN A C 1
ATOM 1063 O O . ASN A 1 164 ? -16.046 12.323 10.911 1.00 92.50 164 ASN A O 1
ATOM 1067 N N . THR A 1 165 ? -13.913 12.116 11.586 1.00 94.69 165 THR A N 1
ATOM 1068 C CA . THR A 1 165 ? -13.387 13.317 10.948 1.00 94.69 165 THR A CA 1
ATOM 1069 C C . THR A 1 165 ? -12.242 12.931 10.025 1.00 94.69 165 THR A C 1
ATOM 1071 O O . THR A 1 165 ? -11.469 12.016 10.312 1.00 94.69 165 THR A O 1
ATOM 1074 N N . VAL A 1 166 ? -12.121 13.637 8.903 1.00 96.88 166 VAL A N 1
ATOM 1075 C CA . VAL A 1 166 ? -10.986 13.514 7.986 1.00 96.88 166 VAL A CA 1
ATOM 1076 C C . VAL A 1 166 ? -10.239 14.838 7.986 1.00 96.88 166 VAL A C 1
ATOM 1078 O O . VAL A 1 166 ? -10.828 15.888 7.732 1.00 96.88 166 VAL A O 1
ATOM 1081 N N . ILE A 1 167 ? -8.944 14.783 8.280 1.00 96.19 167 ILE A N 1
ATOM 1082 C CA . ILE A 1 167 ? -8.049 15.935 8.276 1.00 96.19 167 ILE A CA 1
ATOM 1083 C C . ILE A 1 167 ? -7.114 15.778 7.071 1.00 96.19 167 ILE A C 1
ATOM 1085 O O . ILE A 1 167 ? -6.268 14.877 7.076 1.00 96.19 167 ILE A O 1
ATOM 1089 N N . PRO A 1 168 ? -7.251 16.616 6.030 1.00 94.62 168 PRO A N 1
ATOM 1090 C CA . PRO A 1 168 ? -6.270 16.664 4.958 1.00 94.62 168 PRO A CA 1
ATOM 1091 C C . PRO A 1 168 ? -4.952 17.241 5.488 1.00 94.62 168 PRO A C 1
ATOM 1093 O O . PRO A 1 168 ? -4.943 18.159 6.310 1.00 94.62 168 PRO A O 1
ATOM 1096 N N . LEU A 1 169 ? -3.837 16.703 5.008 1.00 92.69 169 LEU A N 1
ATOM 1097 C CA . LEU A 1 169 ? -2.489 17.144 5.345 1.00 92.69 169 LEU A CA 1
ATOM 1098 C C . LEU A 1 169 ? -1.835 17.730 4.090 1.00 92.69 169 LEU A C 1
ATOM 1100 O O . LEU A 1 169 ? -1.728 17.042 3.075 1.00 92.69 169 LEU A O 1
ATOM 1104 N N . GLY A 1 170 ? -1.360 18.974 4.192 1.00 87.19 170 GLY A N 1
ATOM 1105 C CA . GLY A 1 170 ? -0.601 19.652 3.137 1.00 87.19 170 GLY A CA 1
ATOM 1106 C C . GLY A 1 170 ? -1.433 20.443 2.145 1.00 87.19 170 GLY A C 1
ATOM 1107 O O . GLY A 1 170 ? -2.502 19.988 1.684 1.00 87.19 170 GLY A O 1
#

Foldseek 3Di:
DDDDDDDDDDDDDDDDDDDDPPPPPPPPPFFDKDKWWADACDWDWDDDPQWTEIEEHHNQEIEIFIIGSDYWYWYEDANEYTETYAHACEYWYTYEHEQEYEYTAFYHRLGYEYAYYDYNWYKYKHTYYQWYWYHHLPDAIDIEQAFIKIATPSVRKIWGDHRPDIDIGD

Solvent-accessible surface area (backbone atoms only — not comparable to full-atom values): 7656 Å² total; per-residue (Å²): 141,84,89,85,86,82,86,89,85,88,78,92,76,92,72,92,76,81,83,80,81,79,78,74,76,77,73,80,78,78,46,57,68,34,78,11,74,9,53,55,59,32,71,31,72,46,77,54,99,48,11,27,13,30,5,30,11,37,75,65,11,32,10,31,5,32,4,34,29,10,33,7,33,5,31,8,28,61,48,5,33,10,31,8,31,2,25,53,44,2,36,8,30,7,34,17,25,49,50,2,37,7,28,6,32,2,39,23,51,62,5,26,12,40,14,31,22,71,46,65,30,45,27,40,23,35,8,28,49,46,2,43,24,43,34,64,41,79,53,71,30,45,51,40,67,9,36,26,42,30,41,29,62,62,64,59,20,17,20,37,21,76,37,85,54,68,47,79,36,118

Radius of gyration: 26.26 Å; Cα contacts (8 Å, |Δi|>4): 578; chains: 1; bounding box: 77×78×51 Å

Sequence (170 aa):
MSTLRHRLALTLGAFFVAGSASAVAAGAASASPVDCPALPGAAQTLISSTSECAANADASSAAAAFGNGGSATANATNMGLSLAIGADGGIAVSEATNFSGPAAIAIGQGARVEAWGVSPGLSIGIAGPGATVTVSGTSAPQCSGGPSFAGDFQTLKGCVSDGNTVIPLG

InterPro domains:
  IPR046652 Protein of unknown function DUF6764 [PF20550] (8-161)

pLDDT: mean 87.2, std 18.35, range [39.38, 98.75]

Secondary structure (DSSP, 8-state):
------------------------------PPPEEEEE-TT-EEEEE-SS-EEEEEE-TT-EEEEEEEBSEEEEEE-SS-EEEEEEETT-EEEEEE-SSEEEEEEEESTT-EEEEE--SSEEEEEEE-TT-EEEE-SSS--EEESSEEEEEETTTTEEEEEESS-EEEE-